Protein AF-A0AAW6YDL5-F1 (afdb_monomer_lite)

InterPro domains:
  IPR023753 FAD/NAD(P)-binding domain [PF07992] (1-99)
  IPR036188 FAD/NAD(P)-binding domain superfamily [G3DSA:3.50.50.60] (1-100)
  IPR036188 FAD/NAD(P)-binding domain superfamily [SSF51905] (1-99)
  IPR050260 FAD-dependent oxidoreductase [PTHR43429] (1-99)

Structure (mmCIF, N/CA/C/O backbone):
data_AF-A0AAW6YDL5-F1
#
_entry.id   AF-A0AAW6YDL5-F1
#
loop_
_atom_site.group_PDB
_atom_site.id
_atom_site.type_symbol
_atom_site.label_atom_id
_atom_site.label_alt_id
_atom_site.label_comp_id
_atom_site.label_asym_id
_atom_site.label_entity_id
_atom_site.label_seq_id
_atom_site.pdbx_PDB_ins_code
_atom_site.Cartn_x
_atom_site.Cartn_y
_atom_site.Cartn_z
_atom_site.occupancy
_atom_site.B_iso_or_equiv
_atom_site.auth_seq_id
_atom_site.auth_comp_id
_atom_site.auth_asym_id
_atom_site.auth_atom_id
_atom_site.pdbx_PDB_model_num
ATOM 1 N N . SER A 1 1 ? -6.612 2.972 -20.095 1.00 92.25 1 SER A N 1
ATOM 2 C CA . SER A 1 1 ? -6.101 1.664 -19.620 1.00 92.25 1 SER A CA 1
ATOM 3 C C . SER A 1 1 ? -7.003 1.134 -18.511 1.00 92.25 1 SER A C 1
ATOM 5 O O . SER A 1 1 ? -7.881 1.870 -18.089 1.00 92.25 1 SER A O 1
ATOM 7 N N . ALA A 1 2 ? -6.812 -0.098 -18.044 1.00 92.19 2 ALA A N 1
ATOM 8 C CA . ALA A 1 2 ? -7.511 -0.687 -16.896 1.00 92.19 2 ALA A CA 1
ATOM 9 C C . ALA A 1 2 ? -6.473 -1.221 -15.887 1.00 92.19 2 ALA A C 1
ATOM 11 O O . ALA A 1 2 ? -5.318 -1.392 -16.291 1.00 92.19 2 ALA A O 1
ATOM 12 N N . PRO A 1 3 ? -6.831 -1.429 -14.608 1.00 94.12 3 PRO A N 1
ATOM 13 C CA . PRO A 1 3 ? -5.972 -2.129 -13.657 1.00 94.12 3 PRO A CA 1
ATOM 14 C C . PRO A 1 3 ? -5.652 -3.543 -14.146 1.00 94.12 3 PRO A C 1
ATOM 16 O O . PRO A 1 3 ? -6.461 -4.168 -14.837 1.00 94.12 3 PRO A O 1
ATOM 19 N N . ILE A 1 4 ? -4.474 -4.046 -13.789 1.00 94.19 4 ILE A N 1
ATOM 20 C CA . ILE A 1 4 ? -4.129 -5.447 -14.025 1.00 94.19 4 ILE A CA 1
ATOM 21 C C . ILE A 1 4 ? -4.830 -6.266 -12.941 1.00 94.19 4 ILE A C 1
ATOM 23 O O . ILE A 1 4 ? -4.589 -6.054 -11.758 1.00 94.19 4 ILE A O 1
ATOM 27 N N . ALA A 1 5 ? -5.698 -7.186 -13.354 1.00 92.81 5 ALA A N 1
ATOM 28 C CA . ALA A 1 5 ? -6.362 -8.142 -12.476 1.00 92.81 5 ALA A CA 1
ATOM 29 C C . ALA A 1 5 ? -5.778 -9.535 -12.759 1.00 92.81 5 ALA A C 1
ATOM 31 O O . ALA A 1 5 ? -6.134 -10.139 -13.779 1.00 92.81 5 ALA A O 1
ATOM 32 N N . PRO A 1 6 ? -4.840 -10.038 -11.937 1.00 91.25 6 PRO A N 1
ATOM 33 C CA . PRO A 1 6 ? -4.223 -11.324 -12.206 1.00 91.25 6 PRO A CA 1
ATOM 34 C C . PRO A 1 6 ? -5.251 -12.455 -12.053 1.00 91.25 6 PRO A C 1
ATOM 36 O O . PRO A 1 6 ? -6.177 -12.392 -11.242 1.00 91.25 6 PRO A O 1
ATOM 39 N N . ASN A 1 7 ? -5.112 -13.503 -12.863 1.00 94.38 7 ASN A N 1
ATOM 40 C CA . ASN A 1 7 ? -6.042 -14.628 -12.847 1.00 94.38 7 ASN A CA 1
ATOM 41 C C . ASN A 1 7 ? -5.576 -15.695 -11.845 1.00 94.38 7 ASN A C 1
ATOM 43 O O . ASN A 1 7 ? -4.902 -16.649 -12.232 1.00 94.38 7 ASN A O 1
ATOM 47 N N . LEU A 1 8 ? -5.918 -15.514 -10.566 1.00 93.75 8 LEU A N 1
ATOM 48 C CA . LEU A 1 8 ? -5.559 -16.423 -9.471 1.00 93.75 8 LEU A CA 1
ATOM 49 C C . LEU A 1 8 ? -6.787 -16.903 -8.670 1.00 93.75 8 LEU A C 1
ATOM 51 O O . LEU A 1 8 ? -7.840 -16.256 -8.706 1.00 93.75 8 LEU A O 1
ATOM 55 N N . PRO A 1 9 ? -6.681 -18.029 -7.935 1.00 96.81 9 PRO A N 1
ATOM 56 C CA . PRO A 1 9 ? -7.719 -18.453 -6.999 1.00 96.81 9 PRO A CA 1
ATOM 57 C C . PRO A 1 9 ? -8.050 -17.347 -5.990 1.00 96.81 9 PRO A C 1
ATOM 59 O O . PRO A 1 9 ? -7.151 -16.737 -5.424 1.00 96.81 9 PRO A O 1
ATOM 62 N N . GLY A 1 10 ? -9.340 -17.094 -5.760 1.00 94.25 10 GLY A N 1
ATOM 63 C CA . GLY A 1 10 ? -9.794 -16.066 -4.817 1.00 94.25 10 GLY A CA 1
ATOM 64 C C . GLY A 1 10 ? -9.874 -14.641 -5.378 1.00 94.25 10 GLY A C 1
ATOM 65 O O . GLY A 1 10 ? -10.271 -13.747 -4.645 1.00 94.25 10 GLY A O 1
ATOM 66 N N . LYS A 1 11 ? -9.588 -14.416 -6.671 1.00 93.38 11 LYS A N 1
ATOM 67 C CA . LYS A 1 11 ? -9.661 -13.082 -7.309 1.00 93.38 11 LYS A CA 1
ATOM 68 C C . LYS A 1 11 ? -11.038 -12.395 -7.253 1.00 93.38 11 LYS A C 1
ATOM 70 O O . LYS A 1 11 ? -11.120 -11.200 -7.506 1.00 93.38 11 LYS A O 1
ATOM 75 N N . ASP A 1 12 ? -12.096 -13.160 -6.983 1.00 93.19 12 ASP A N 1
ATOM 76 C CA . ASP A 1 12 ? -13.486 -12.693 -6.922 1.00 93.19 12 ASP A CA 1
ATOM 77 C C . ASP A 1 12 ? -14.038 -12.696 -5.479 1.00 93.19 12 ASP A C 1
ATOM 79 O O . ASP A 1 12 ? -15.251 -12.650 -5.289 1.00 93.19 12 ASP A O 1
ATOM 83 N N . LEU A 1 13 ? -13.173 -12.825 -4.462 1.00 95.31 13 LEU A N 1
ATOM 84 C CA . LEU A 1 13 ? -13.584 -12.714 -3.060 1.00 95.31 13 LEU A CA 1
ATOM 85 C C . LEU A 1 13 ? -14.034 -11.285 -2.731 1.00 95.31 13 LEU A C 1
ATOM 87 O O . LEU A 1 13 ? -13.497 -10.307 -3.257 1.00 95.31 13 LEU A O 1
ATOM 91 N N . ASP A 1 14 ? -14.985 -11.181 -1.804 1.00 92.75 14 ASP A N 1
ATOM 92 C CA . ASP A 1 14 ? -15.397 -9.897 -1.244 1.00 92.75 14 ASP A CA 1
ATOM 93 C C . ASP A 1 14 ? -14.214 -9.200 -0.546 1.00 92.75 14 ASP A C 1
ATOM 95 O O . ASP A 1 14 ? -13.342 -9.849 0.036 1.00 92.75 14 ASP A O 1
ATOM 99 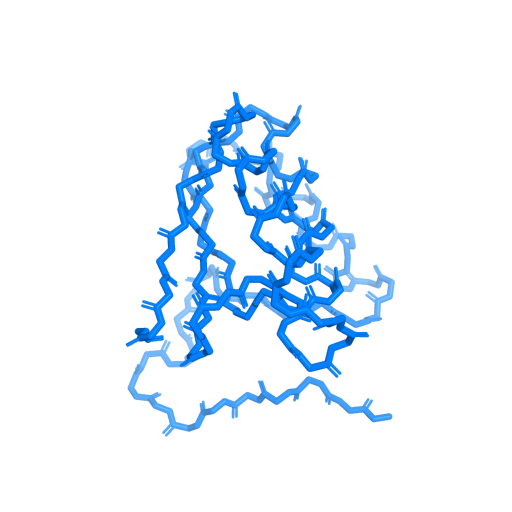N N . GLY A 1 15 ? -14.191 -7.866 -0.599 1.00 92.75 15 GLY A N 1
ATOM 100 C CA . GLY A 1 15 ? -13.117 -7.043 -0.027 1.00 92.75 15 GLY A CA 1
ATOM 101 C C . GLY A 1 15 ? -11.922 -6.810 -0.959 1.00 92.75 15 GLY A C 1
ATOM 102 O O . GLY A 1 15 ? -10.973 -6.131 -0.571 1.00 92.75 15 GLY A O 1
ATOM 103 N N . ILE A 1 16 ? -11.958 -7.326 -2.194 1.00 95.56 16 ILE A N 1
ATOM 104 C CA . ILE A 1 16 ? -10.987 -6.978 -3.239 1.00 95.56 16 ILE A CA 1
ATOM 105 C C . ILE A 1 16 ? -11.492 -5.759 -4.010 1.00 95.56 16 ILE A C 1
ATOM 107 O O . ILE A 1 16 ? -12.573 -5.774 -4.600 1.00 95.56 16 ILE A O 1
ATOM 111 N N . HIS A 1 17 ? -10.675 -4.707 -4.049 1.00 96.00 17 HIS A N 1
ATOM 112 C CA . HIS A 1 17 ? -10.996 -3.463 -4.737 1.00 96.00 17 HIS A CA 1
ATOM 113 C C . HIS A 1 17 ? -9.896 -3.084 -5.724 1.00 96.00 17 HIS A C 1
ATOM 115 O O . HIS A 1 17 ? -8.706 -3.226 -5.449 1.00 96.00 17 HIS A O 1
ATOM 121 N N . PHE A 1 18 ? -10.307 -2.541 -6.865 1.00 95.69 18 PHE A N 1
ATOM 122 C CA . PHE A 1 18 ? -9.418 -1.872 -7.807 1.00 95.69 18 PHE A CA 1
ATOM 123 C C . PHE A 1 18 ? -9.620 -0.366 -7.703 1.00 95.69 18 PHE A C 1
ATOM 125 O O . PHE A 1 18 ? -10.710 0.079 -7.359 1.00 95.69 18 PHE A O 1
ATOM 132 N N . LEU A 1 19 ? -8.582 0.416 -8.002 1.00 95.50 19 LEU A N 1
ATOM 133 C CA . LEU A 1 19 ? -8.627 1.868 -7.858 1.00 95.50 19 LEU A CA 1
ATOM 134 C C . LEU A 1 19 ? -8.032 2.560 -9.086 1.00 95.50 19 LEU A C 1
ATOM 136 O O . LEU A 1 19 ? -6.817 2.654 -9.259 1.00 95.50 19 LEU A O 1
ATOM 140 N N . LYS A 1 20 ? -8.910 3.037 -9.967 1.00 95.44 20 LYS A N 1
ATOM 141 C CA . LYS A 1 20 ? -8.554 3.824 -11.149 1.00 95.44 20 LYS A CA 1
ATOM 142 C C . LYS A 1 20 ? -9.537 4.957 -11.404 1.00 95.44 20 LYS A C 1
ATOM 144 O O . LYS A 1 20 ? -9.133 6.071 -11.734 1.00 95.44 20 LYS A O 1
ATOM 149 N N . LEU A 1 21 ? -10.823 4.643 -11.355 1.00 96.69 21 LEU A N 1
ATOM 150 C CA . LEU A 1 21 ? -11.905 5.580 -11.592 1.00 96.69 21 LEU A CA 1
ATOM 151 C C . LEU A 1 21 ? -12.288 6.282 -10.294 1.00 96.69 21 LEU A C 1
ATOM 153 O O . LEU A 1 21 ? -12.103 5.765 -9.195 1.00 96.69 21 LEU A O 1
ATOM 157 N N . PHE A 1 22 ? -12.891 7.458 -10.428 1.00 95.88 22 PHE A N 1
ATOM 158 C CA . PHE A 1 22 ? -13.366 8.219 -9.277 1.00 95.88 22 PHE A CA 1
ATOM 159 C C . PHE A 1 22 ? -14.364 7.416 -8.427 1.00 95.88 22 PHE A C 1
ATOM 161 O O . PHE A 1 22 ? -14.263 7.401 -7.206 1.00 95.88 22 PHE A O 1
ATOM 168 N N . GLN A 1 23 ? -15.286 6.699 -9.073 1.00 96.81 23 GLN A N 1
ATOM 169 C CA . GLN A 1 23 ? -16.308 5.891 -8.405 1.00 96.81 23 GLN A CA 1
ATOM 170 C C . GLN A 1 23 ? -15.695 4.728 -7.616 1.00 96.81 23 GLN A C 1
ATOM 172 O O . GLN A 1 23 ? -16.163 4.406 -6.528 1.00 96.81 23 GLN A O 1
ATOM 177 N N . GLU A 1 24 ? -14.627 4.129 -8.141 1.00 96.12 24 GLU A N 1
ATOM 178 C CA . GLU A 1 24 ? -13.861 3.095 -7.443 1.00 96.12 24 GLU A CA 1
ATOM 179 C C . GLU A 1 24 ? -13.165 3.679 -6.206 1.00 96.12 24 GLU A C 1
ATOM 181 O O . GLU A 1 24 ? -13.225 3.092 -5.129 1.00 96.12 24 GLU A O 1
ATOM 186 N N . GLY A 1 25 ? -12.594 4.884 -6.326 1.00 96.38 25 GLY A N 1
ATOM 187 C CA . GLY A 1 25 ? -12.042 5.621 -5.188 1.00 96.38 25 GLY A CA 1
ATOM 188 C C . GLY A 1 25 ? -13.078 5.915 -4.101 1.00 96.38 25 GLY A C 1
ATOM 189 O O . GLY A 1 25 ? -12.790 5.739 -2.921 1.00 96.38 25 GLY A O 1
ATOM 190 N N . GLN A 1 26 ? -14.302 6.297 -4.482 1.00 97.25 26 GLN A N 1
ATOM 191 C CA . GLN A 1 26 ? -15.398 6.486 -3.524 1.00 97.25 26 GLN A CA 1
ATOM 192 C C . GLN A 1 26 ? -15.785 5.180 -2.823 1.00 97.25 26 GLN A C 1
ATOM 194 O O . GLN A 1 26 ? -16.044 5.192 -1.623 1.00 97.25 26 GLN A O 1
ATOM 199 N N . ALA A 1 27 ? -15.818 4.062 -3.553 1.00 95.81 27 ALA A N 1
ATOM 200 C CA . ALA A 1 27 ? -16.120 2.758 -2.971 1.00 95.81 27 ALA A CA 1
ATOM 201 C C . ALA A 1 27 ? -15.046 2.328 -1.958 1.00 95.81 27 ALA A C 1
ATOM 203 O O . ALA A 1 27 ? -15.386 1.885 -0.865 1.00 95.81 27 ALA A O 1
ATOM 204 N N . VAL A 1 28 ? -13.762 2.521 -2.280 1.00 96.38 28 VAL A N 1
ATOM 205 C CA . VAL A 1 28 ? -12.654 2.235 -1.354 1.00 96.38 28 VAL A CA 1
ATOM 206 C C . VAL A 1 28 ? -12.705 3.138 -0.122 1.00 96.38 28 VAL A C 1
ATOM 208 O O . VAL A 1 28 ? -12.547 2.651 0.992 1.00 96.38 28 VAL A O 1
ATOM 211 N N . ASP A 1 29 ? -12.970 4.436 -0.281 1.00 95.94 29 ASP A N 1
ATOM 212 C CA . ASP A 1 29 ? -13.095 5.359 0.856 1.00 95.94 29 ASP A CA 1
ATOM 213 C C . ASP A 1 29 ? -14.240 4.962 1.805 1.00 95.94 29 ASP A C 1
ATOM 215 O O . ASP A 1 29 ? -14.082 4.978 3.030 1.00 95.94 29 ASP A O 1
ATOM 219 N N . GLN A 1 30 ? -15.370 4.527 1.242 1.00 96.06 30 GLN A N 1
ATOM 220 C CA . GLN A 1 30 ? -16.482 3.977 2.015 1.00 96.06 30 GLN A CA 1
ATOM 221 C C . GLN A 1 30 ? -16.091 2.684 2.732 1.00 96.06 30 GLN A C 1
ATOM 223 O O . GLN A 1 30 ? -16.416 2.541 3.907 1.00 96.06 30 GLN A O 1
ATOM 228 N N . GLU A 1 31 ? -15.382 1.769 2.065 1.00 95.81 31 GLU A N 1
ATOM 229 C CA . GLU A 1 31 ? -14.921 0.513 2.667 1.00 95.81 31 GLU A CA 1
ATOM 230 C C . GLU A 1 31 ? -13.998 0.769 3.860 1.00 95.81 31 GLU A C 1
ATOM 232 O O . GLU A 1 31 ? -14.223 0.248 4.950 1.00 95.81 31 GLU A O 1
ATOM 237 N N . LEU A 1 32 ? -13.014 1.656 3.691 1.00 96.00 32 LEU A N 1
ATOM 238 C CA . LEU A 1 32 ? -12.094 2.055 4.755 1.00 96.00 32 LEU A CA 1
ATOM 239 C C . LEU A 1 32 ? -12.814 2.715 5.939 1.00 96.00 32 LEU A C 1
ATOM 241 O O . LEU A 1 32 ? -12.292 2.713 7.052 1.00 96.00 32 LEU A O 1
ATOM 245 N N . SER A 1 33 ? -14.003 3.273 5.728 1.00 95.75 33 SER A N 1
ATOM 246 C CA . SER A 1 33 ? -14.794 3.912 6.782 1.00 95.75 33 SER A CA 1
ATOM 247 C C . SER A 1 33 ? -15.694 2.936 7.548 1.00 95.75 33 SER A C 1
ATOM 249 O O . SER A 1 33 ? -16.305 3.341 8.536 1.00 95.75 33 SER A O 1
ATOM 251 N N . LYS A 1 34 ? -15.806 1.672 7.118 1.00 95.06 34 LYS A N 1
ATOM 252 C CA . LYS A 1 34 ? -16.628 0.672 7.808 1.00 95.06 34 LYS A CA 1
ATOM 253 C C . LYS A 1 34 ? -15.973 0.201 9.104 1.00 95.06 34 LYS A C 1
ATOM 255 O O . LYS A 1 34 ? -14.757 -0.001 9.178 1.00 95.06 34 LYS A O 1
ATOM 260 N N . ASP A 1 35 ? -16.819 -0.054 10.097 1.00 92.81 35 ASP A N 1
ATOM 261 C CA . ASP A 1 35 ? -16.428 -0.749 11.320 1.00 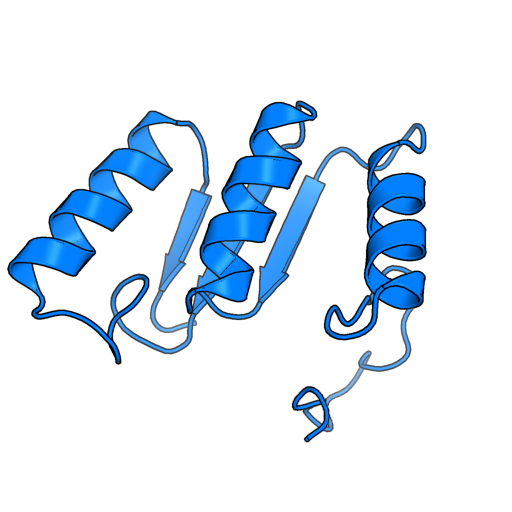92.81 35 ASP A CA 1
ATOM 262 C C . ASP A 1 35 ? -16.010 -2.193 10.994 1.00 92.81 35 ASP A C 1
ATOM 264 O O . ASP A 1 35 ? -16.660 -2.875 10.199 1.00 92.81 35 ASP A O 1
ATOM 268 N N . GLY A 1 36 ? -14.921 -2.662 11.606 1.00 92.88 36 GLY A N 1
ATOM 269 C CA . GLY A 1 36 ? -14.380 -4.013 11.405 1.00 92.88 36 GLY A CA 1
ATOM 270 C C . GLY A 1 36 ? -13.397 -4.160 10.237 1.00 92.88 36 GLY A C 1
ATOM 271 O O . GLY A 1 36 ? -12.796 -5.222 10.086 1.00 92.88 36 GLY A O 1
ATOM 272 N N . VAL A 1 37 ? -13.180 -3.112 9.434 1.00 96.12 37 VAL A N 1
ATOM 273 C CA . VAL A 1 37 ? -12.050 -3.056 8.494 1.00 96.12 37 VAL A CA 1
ATOM 274 C C . VAL A 1 37 ? -10.853 -2.475 9.236 1.00 96.12 37 VAL A C 1
ATOM 276 O O . VAL A 1 37 ? -10.646 -1.266 9.218 1.00 96.12 37 VAL A O 1
ATOM 279 N N . ASP A 1 38 ? -10.088 -3.313 9.930 1.00 96.88 38 ASP A N 1
ATOM 280 C CA . ASP A 1 38 ? -8.950 -2.862 10.750 1.00 96.88 38 ASP A CA 1
ATOM 281 C C . ASP A 1 38 ? -7.604 -2.975 10.022 1.00 96.88 38 ASP A C 1
ATOM 283 O O . ASP A 1 38 ? -6.693 -2.179 10.263 1.00 96.88 38 ASP A O 1
ATOM 287 N N . THR A 1 39 ? -7.496 -3.932 9.097 1.00 98.31 39 THR A N 1
ATOM 288 C CA . THR A 1 39 ? -6.279 -4.221 8.331 1.00 98.31 39 THR A CA 1
ATOM 289 C C . THR A 1 39 ? -6.548 -4.107 6.837 1.00 98.31 39 THR A C 1
ATOM 291 O O . THR A 1 39 ? -7.545 -4.624 6.338 1.00 98.31 39 THR A O 1
ATOM 294 N N . VAL A 1 40 ? -5.642 -3.443 6.122 1.00 98.50 40 VAL A N 1
ATOM 295 C CA . VAL A 1 40 ? -5.717 -3.200 4.680 1.00 98.50 40 VAL A CA 1
ATOM 296 C C . VAL A 1 40 ? -4.435 -3.703 4.035 1.00 98.50 40 VAL A C 1
ATOM 298 O O . VAL A 1 40 ? -3.347 -3.233 4.364 1.00 98.50 40 VAL A O 1
ATOM 301 N N . ALA A 1 41 ? -4.571 -4.638 3.098 1.00 98.38 41 ALA A N 1
ATOM 302 C CA . ALA A 1 41 ? -3.478 -5.048 2.229 1.00 98.38 41 ALA A CA 1
ATOM 303 C C . ALA A 1 41 ? -3.527 -4.241 0.926 1.00 98.38 41 ALA A C 1
ATOM 305 O O . ALA A 1 41 ? -4.566 -4.176 0.267 1.00 98.38 41 ALA A O 1
ATOM 306 N N . VAL A 1 42 ? -2.404 -3.637 0.553 1.00 98.38 42 VAL A N 1
ATOM 307 C CA . VAL A 1 42 ? -2.221 -2.925 -0.712 1.00 98.38 42 VAL A CA 1
ATOM 308 C C . VAL A 1 42 ? -1.267 -3.737 -1.578 1.00 98.38 42 VAL A C 1
ATOM 310 O O . VAL A 1 42 ? -0.151 -4.029 -1.160 1.00 98.38 42 VAL A O 1
ATOM 313 N N . ILE A 1 43 ? -1.717 -4.117 -2.776 1.00 97.69 43 ILE A N 1
ATOM 314 C CA . ILE A 1 43 ? -0.959 -4.974 -3.695 1.00 97.69 43 ILE A CA 1
ATOM 315 C C . ILE A 1 43 ? -0.350 -4.120 -4.811 1.00 97.69 43 ILE A C 1
ATOM 317 O O . ILE A 1 43 ? -1.069 -3.564 -5.644 1.00 97.69 43 ILE A O 1
ATOM 321 N N . GLY A 1 44 ? 0.979 -4.045 -4.818 1.00 97.62 44 GLY A N 1
ATOM 322 C CA . GLY A 1 44 ? 1.798 -3.164 -5.644 1.00 97.62 44 GLY A CA 1
ATOM 323 C C . GLY A 1 44 ? 2.162 -1.875 -4.902 1.00 97.62 44 GLY A C 1
ATOM 324 O O . GLY A 1 44 ? 1.284 -1.127 -4.489 1.00 97.62 44 GLY A O 1
ATOM 325 N N . ALA A 1 45 ? 3.453 -1.570 -4.813 1.00 97.88 45 ALA A N 1
ATOM 326 C CA . ALA A 1 45 ? 4.075 -0.389 -4.215 1.00 97.88 45 ALA A CA 1
ATOM 327 C C . ALA 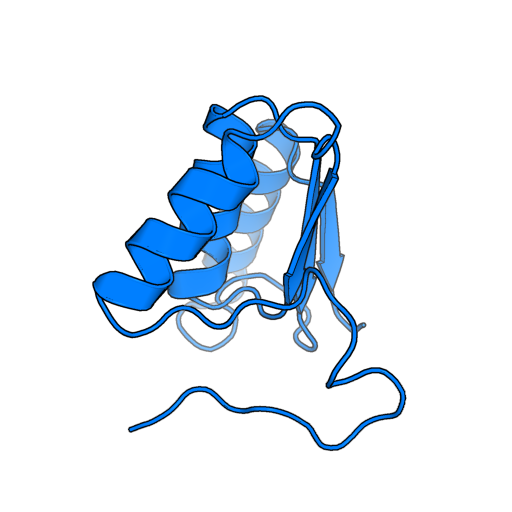A 1 45 ? 4.617 0.596 -5.269 1.00 97.88 45 ALA A C 1
ATOM 329 O O . ALA A 1 45 ? 5.603 1.303 -5.049 1.00 97.88 45 ALA A O 1
ATOM 330 N N . GLY A 1 46 ? 3.943 0.696 -6.418 1.00 97.31 46 GLY A N 1
ATOM 331 C CA . GLY A 1 46 ? 4.080 1.840 -7.325 1.00 97.31 46 GLY A CA 1
ATOM 332 C C . GLY A 1 46 ? 3.413 3.107 -6.767 1.00 97.31 46 GLY A C 1
ATOM 333 O O . GLY A 1 46 ? 2.915 3.106 -5.644 1.00 97.31 46 GLY A O 1
ATOM 334 N N . TYR A 1 47 ? 3.339 4.184 -7.564 1.00 97.00 47 TYR A N 1
ATOM 335 C CA . TYR A 1 47 ? 2.778 5.473 -7.112 1.00 97.00 47 TYR A CA 1
ATOM 336 C C . TYR A 1 47 ? 1.415 5.344 -6.418 1.00 97.00 47 TYR A C 1
ATOM 338 O O . TYR A 1 47 ? 1.260 5.774 -5.280 1.00 97.00 47 TYR A O 1
ATOM 346 N N . ILE A 1 48 ? 0.454 4.691 -7.080 1.00 96.88 48 ILE A N 1
ATOM 347 C CA . ILE A 1 48 ? -0.912 4.541 -6.555 1.00 96.88 48 ILE A CA 1
ATOM 348 C C . ILE A 1 48 ? -0.903 3.743 -5.247 1.00 96.88 48 ILE A C 1
ATOM 350 O O . ILE A 1 48 ? -1.584 4.107 -4.296 1.00 96.88 48 ILE A O 1
ATOM 354 N N . GLY A 1 49 ? -0.130 2.659 -5.187 1.00 98.00 49 GLY A N 1
ATOM 355 C CA . GLY A 1 49 ? -0.071 1.804 -4.007 1.00 98.00 49 GLY A CA 1
ATOM 356 C C . GLY A 1 49 ? 0.495 2.517 -2.788 1.00 98.00 49 GLY A C 1
ATOM 357 O O . GLY A 1 49 ? -0.099 2.466 -1.716 1.00 98.00 49 GLY A O 1
ATOM 358 N N . VAL A 1 50 ? 1.595 3.251 -2.967 1.00 98.25 50 VAL A N 1
ATOM 359 C CA . VAL A 1 50 ? 2.209 4.044 -1.894 1.00 98.25 50 VAL A CA 1
ATOM 360 C C . VAL A 1 50 ? 1.254 5.129 -1.388 1.00 98.25 50 VAL A C 1
ATOM 362 O O . VAL A 1 50 ? 1.076 5.271 -0.179 1.00 98.25 50 VAL A O 1
ATOM 365 N N . GLU A 1 51 ? 0.584 5.853 -2.288 1.00 97.94 51 GLU A N 1
ATOM 366 C CA . GLU A 1 51 ? -0.406 6.873 -1.913 1.00 97.94 51 GLU A CA 1
ATOM 367 C C . GLU A 1 51 ? -1.591 6.272 -1.141 1.00 97.94 51 GLU A C 1
ATOM 369 O O . GLU A 1 51 ? -2.028 6.832 -0.134 1.00 97.94 51 GLU A O 1
ATOM 374 N N . ILE A 1 52 ? -2.105 5.114 -1.567 1.00 98.12 52 ILE A N 1
ATOM 375 C CA . ILE A 1 52 ? -3.217 4.439 -0.886 1.00 98.12 52 ILE A CA 1
ATOM 376 C C . ILE A 1 52 ? -2.788 3.844 0.455 1.00 98.12 52 ILE A C 1
ATOM 378 O O . ILE A 1 52 ? -3.559 3.915 1.413 1.00 98.12 52 ILE A O 1
ATOM 382 N N . ALA A 1 53 ? -1.569 3.314 0.558 1.00 98.56 53 ALA A N 1
ATOM 383 C CA . ALA A 1 53 ? -1.019 2.825 1.816 1.00 98.56 53 ALA A CA 1
ATOM 384 C C . ALA A 1 53 ? -0.930 3.951 2.859 1.00 98.56 53 ALA A C 1
ATOM 386 O O . ALA A 1 53 ? -1.417 3.794 3.981 1.00 98.56 53 ALA A O 1
ATOM 387 N N . GLU A 1 54 ? -0.404 5.119 2.477 1.00 98.19 54 GLU A N 1
ATOM 388 C CA . GLU A 1 54 ? -0.364 6.306 3.342 1.00 98.19 54 GLU A CA 1
ATOM 389 C C . GLU A 1 54 ? -1.776 6.773 3.726 1.00 98.19 54 GLU A C 1
ATOM 391 O O . GLU A 1 54 ? -2.076 6.981 4.909 1.00 98.19 54 GLU A O 1
ATOM 396 N N . ALA A 1 55 ? -2.684 6.843 2.750 1.00 97.44 55 ALA A N 1
ATOM 397 C CA . ALA A 1 55 ? -4.048 7.302 2.966 1.00 97.44 55 ALA A CA 1
ATOM 398 C C . ALA A 1 55 ? -4.854 6.363 3.883 1.00 97.44 55 ALA A C 1
ATOM 400 O O . ALA A 1 55 ? -5.653 6.834 4.703 1.00 97.44 55 ALA A O 1
ATOM 401 N N . ALA A 1 56 ? -4.664 5.046 3.764 1.00 98.25 56 ALA A N 1
ATOM 402 C CA . ALA A 1 56 ? -5.270 4.050 4.643 1.00 98.25 56 ALA A CA 1
ATOM 403 C C . ALA A 1 56 ? -4.669 4.126 6.052 1.00 98.25 56 ALA A C 1
ATOM 405 O O . ALA A 1 56 ? -5.408 4.130 7.041 1.00 98.25 56 ALA A O 1
ATOM 406 N N . ARG A 1 57 ? -3.345 4.295 6.161 1.00 98.38 57 ARG A N 1
ATOM 407 C CA . ARG A 1 57 ? -2.662 4.443 7.450 1.00 98.38 57 ARG A CA 1
ATOM 408 C C . ARG A 1 57 ? -3.159 5.668 8.214 1.00 98.38 57 ARG A C 1
ATOM 410 O O . ARG A 1 57 ? -3.456 5.578 9.404 1.00 98.38 57 ARG A O 1
ATOM 417 N N . ARG A 1 58 ? -3.362 6.795 7.526 1.00 97.06 58 ARG A N 1
ATOM 418 C CA . ARG A 1 58 ? -3.936 8.026 8.104 1.00 97.06 58 ARG A CA 1
ATOM 419 C C . ARG A 1 58 ? -5.384 7.902 8.557 1.00 97.06 58 ARG A C 1
ATOM 421 O O . ARG A 1 58 ? -5.818 8.687 9.396 1.00 97.06 58 ARG A O 1
ATOM 428 N N . ARG A 1 59 ? -6.118 6.915 8.046 1.00 96.38 59 ARG A N 1
ATOM 429 C CA . ARG A 1 59 ? -7.453 6.534 8.535 1.00 96.38 59 ARG A CA 1
ATOM 430 C C . ARG A 1 59 ? -7.389 5.563 9.723 1.00 96.38 59 ARG A C 1
ATOM 432 O O . ARG A 1 59 ? -8.413 5.016 10.117 1.00 96.38 59 ARG A O 1
ATOM 439 N N . GLY A 1 60 ? -6.204 5.352 10.300 1.00 97.06 60 GLY A N 1
ATOM 440 C CA . GLY A 1 60 ? -5.996 4.526 11.488 1.00 97.06 60 GLY A CA 1
ATOM 441 C C . GLY A 1 60 ? -5.938 3.027 11.209 1.00 97.06 60 GLY A C 1
ATOM 442 O O . GLY A 1 60 ? -6.025 2.245 12.150 1.00 97.06 60 GLY A O 1
ATOM 443 N N . LYS A 1 61 ? -5.802 2.615 9.943 1.00 98.44 61 LYS A N 1
ATOM 444 C CA . LYS A 1 61 ? -5.734 1.197 9.576 1.00 98.44 61 LYS A CA 1
ATOM 445 C C . LYS A 1 61 ? -4.334 0.630 9.806 1.00 98.44 61 LYS A C 1
ATOM 447 O O . LYS A 1 61 ? -3.334 1.354 9.730 1.00 98.44 61 LYS A O 1
ATOM 452 N N . ASN A 1 62 ? -4.266 -0.672 10.062 1.00 98.62 62 ASN A N 1
ATOM 453 C CA . ASN A 1 62 ? -3.035 -1.444 9.929 1.00 98.62 62 ASN A CA 1
ATOM 454 C C . ASN A 1 62 ? -2.820 -1.701 8.439 1.00 98.62 62 ASN A C 1
ATOM 456 O O . ASN A 1 62 ? -3.719 -2.214 7.775 1.00 98.62 62 ASN A O 1
ATOM 460 N N . VAL A 1 63 ? -1.674 -1.302 7.897 1.00 98.81 63 VAL A N 1
ATOM 461 C CA . VAL A 1 63 ? -1.434 -1.359 6.452 1.00 98.81 63 VAL A CA 1
ATOM 462 C C . VAL A 1 63 ? -0.287 -2.305 6.163 1.00 98.81 63 VAL A C 1
ATOM 464 O O . VAL A 1 63 ? 0.803 -2.119 6.698 1.00 98.81 63 VAL A O 1
ATOM 467 N N . LEU A 1 64 ? -0.560 -3.271 5.290 1.00 98.81 64 LEU A N 1
ATOM 468 C CA . LEU A 1 64 ? 0.416 -4.183 4.708 1.00 98.81 64 LEU A CA 1
ATOM 469 C C . LEU A 1 64 ? 0.606 -3.782 3.240 1.00 98.81 64 LEU A C 1
ATOM 471 O O . LEU A 1 64 ? -0.361 -3.795 2.475 1.00 98.81 64 LEU A O 1
ATOM 475 N N . LEU A 1 65 ? 1.812 -3.391 2.842 1.00 98.75 65 LEU A N 1
ATOM 476 C CA . LEU A 1 65 ? 2.133 -2.980 1.476 1.00 98.75 65 LEU A CA 1
ATOM 477 C C . LEU A 1 65 ? 3.017 -4.033 0.808 1.00 98.75 65 LEU A C 1
ATOM 479 O O . LEU A 1 65 ? 4.142 -4.246 1.248 1.00 98.75 65 LEU A O 1
ATOM 483 N N . PHE A 1 66 ? 2.513 -4.644 -0.262 1.00 98.50 66 PHE A N 1
ATOM 484 C CA . PHE A 1 66 ? 3.191 -5.704 -1.004 1.00 98.50 66 PHE A CA 1
ATOM 485 C C . PHE A 1 66 ? 3.733 -5.197 -2.341 1.00 98.50 66 PHE A C 1
ATOM 487 O O . PHE A 1 66 ? 3.053 -4.432 -3.027 1.00 98.50 66 PHE A O 1
ATOM 494 N N . ASP A 1 67 ? 4.908 -5.664 -2.754 1.00 97.88 67 ASP A N 1
ATOM 495 C CA . ASP A 1 67 ? 5.400 -5.531 -4.128 1.00 97.88 67 ASP A CA 1
ATOM 496 C C . ASP A 1 67 ? 6.292 -6.721 -4.506 1.00 97.88 67 ASP A C 1
ATOM 498 O O . ASP A 1 67 ? 7.010 -7.266 -3.668 1.00 97.88 67 ASP A O 1
ATOM 502 N N . ALA A 1 68 ? 6.274 -7.081 -5.789 1.00 96.44 68 ALA A N 1
ATOM 503 C CA . ALA A 1 68 ? 7.147 -8.110 -6.340 1.00 96.44 68 ALA A CA 1
ATOM 504 C C . ALA A 1 68 ? 8.600 -7.618 -6.489 1.00 96.44 68 ALA A C 1
ATOM 506 O O . ALA A 1 68 ? 9.517 -8.430 -6.590 1.00 96.44 68 ALA A O 1
ATOM 507 N N . GLU A 1 69 ? 8.810 -6.301 -6.531 1.00 96.56 69 GLU A N 1
ATOM 508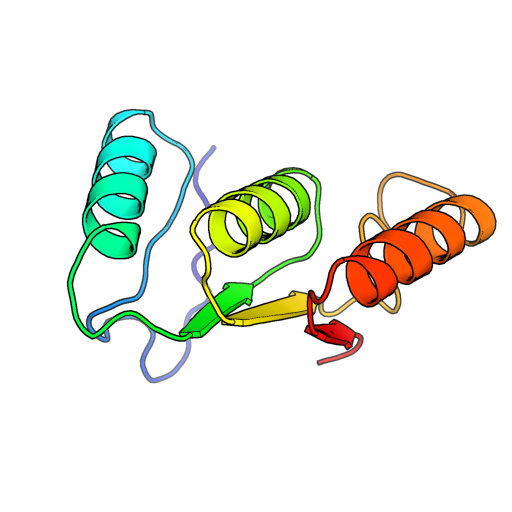 C CA . GLU A 1 69 ? 10.130 -5.670 -6.555 1.00 96.56 69 GLU A CA 1
ATOM 509 C C . GLU A 1 69 ? 10.741 -5.555 -5.150 1.00 96.56 69 GLU A C 1
ATOM 511 O O . GLU A 1 69 ? 10.042 -5.586 -4.142 1.00 96.56 69 GLU A O 1
ATOM 516 N N . ASP A 1 70 ? 12.059 -5.340 -5.083 1.00 95.12 70 ASP A N 1
ATOM 517 C CA . ASP A 1 70 ? 12.823 -5.286 -3.824 1.00 95.12 70 ASP A CA 1
ATOM 518 C C . ASP A 1 70 ? 12.562 -4.028 -2.966 1.00 95.12 70 ASP A C 1
ATOM 520 O O . ASP A 1 70 ? 13.009 -3.955 -1.818 1.00 95.12 70 ASP A O 1
ATOM 524 N N . THR A 1 71 ? 11.926 -2.992 -3.528 1.00 95.88 71 THR A N 1
ATOM 525 C CA . THR A 1 71 ? 11.659 -1.707 -2.853 1.00 95.88 71 THR A CA 1
ATOM 526 C C . THR A 1 71 ? 10.394 -1.046 -3.396 1.00 95.88 71 THR A C 1
ATOM 528 O O . THR A 1 71 ? 10.023 -1.266 -4.550 1.00 95.88 71 THR A O 1
ATOM 531 N N . CYS A 1 72 ? 9.773 -0.154 -2.616 1.00 97.69 72 CYS A N 1
ATOM 532 C CA . CYS A 1 72 ? 8.712 0.705 -3.144 1.00 97.69 72 CYS A CA 1
ATOM 533 C C . CYS A 1 72 ? 9.221 1.583 -4.296 1.00 97.69 72 CYS A C 1
ATOM 535 O O . CYS A 1 72 ? 10.379 1.985 -4.333 1.00 97.69 72 CYS A O 1
ATOM 537 N N . LEU A 1 73 ? 8.349 1.914 -5.244 1.00 98.00 73 LEU A N 1
ATOM 538 C CA . LEU A 1 73 ? 8.656 2.802 -6.367 1.00 98.00 73 LEU A CA 1
ATOM 539 C C . LEU A 1 73 ? 9.887 2.381 -7.207 1.00 98.00 73 LEU A C 1
ATOM 541 O O . LEU A 1 73 ? 10.457 3.221 -7.907 1.00 98.00 73 LEU A O 1
ATOM 545 N N . ALA A 1 74 ? 10.270 1.098 -7.189 1.00 96.25 74 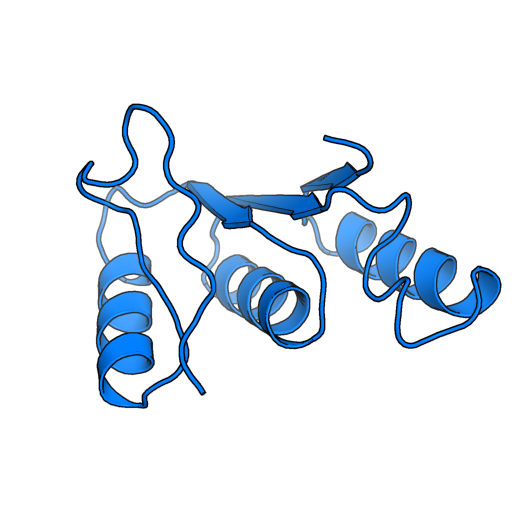ALA A N 1
ATOM 546 C CA . ALA A 1 74 ? 11.497 0.583 -7.811 1.00 96.25 74 ALA A CA 1
ATOM 547 C C . ALA A 1 74 ? 11.624 0.894 -9.313 1.00 96.25 74 ALA A C 1
ATOM 549 O O . ALA A 1 74 ? 12.720 1.082 -9.828 1.00 96.25 74 ALA A O 1
ATOM 550 N N . SER A 1 75 ? 10.500 0.985 -10.030 1.00 94.81 75 SER A N 1
ATOM 551 C CA . SER A 1 75 ? 10.480 1.317 -11.463 1.00 94.81 75 SER A CA 1
ATO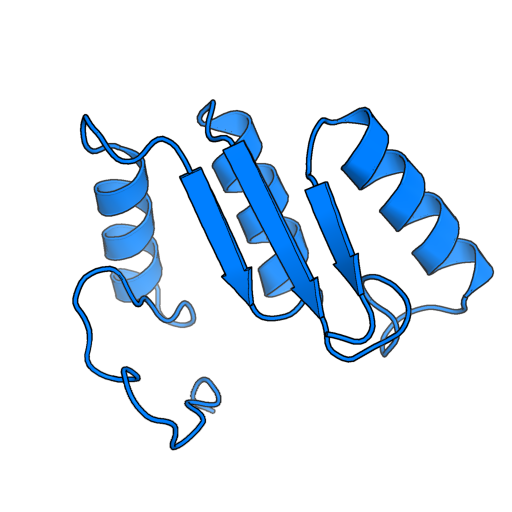M 552 C C . SER A 1 75 ? 10.589 2.819 -11.770 1.00 94.81 75 SER A C 1
ATOM 554 O O . SER A 1 75 ? 10.612 3.198 -12.941 1.00 94.81 75 SER A O 1
ATOM 556 N N . TYR A 1 76 ? 10.599 3.684 -10.751 1.00 96.00 76 TYR A N 1
ATOM 557 C CA . TYR A 1 76 ? 10.509 5.140 -10.917 1.00 96.00 76 TYR A CA 1
ATOM 558 C C . TYR A 1 76 ? 11.739 5.891 -10.410 1.00 96.00 76 TYR A C 1
ATOM 560 O O . TYR A 1 76 ? 12.032 6.973 -10.918 1.00 96.00 76 TYR A O 1
ATOM 568 N N . TYR A 1 77 ? 12.445 5.335 -9.425 1.00 96.94 77 TYR A N 1
ATOM 569 C CA . TYR A 1 77 ? 13.589 5.977 -8.789 1.00 96.94 77 TYR A CA 1
ATOM 570 C C . TYR A 1 77 ? 14.749 5.003 -8.608 1.00 96.94 77 TYR A C 1
ATOM 572 O O . TYR A 1 77 ? 14.549 3.794 -8.507 1.00 96.94 77 TYR A O 1
ATOM 580 N N . ASP A 1 78 ? 15.962 5.550 -8.520 1.00 97.44 78 ASP A N 1
ATOM 581 C CA . ASP A 1 78 ? 17.136 4.766 -8.152 1.00 97.44 78 ASP A CA 1
ATOM 582 C C . ASP A 1 78 ? 17.003 4.221 -6.726 1.00 97.44 78 ASP A C 1
ATOM 584 O O . ASP A 1 78 ? 16.362 4.823 -5.859 1.00 97.44 78 ASP A O 1
ATOM 588 N N . LYS A 1 79 ? 17.684 3.099 -6.479 1.00 95.81 79 LYS A N 1
ATOM 589 C CA . LYS A 1 79 ? 17.609 2.344 -5.223 1.00 95.81 79 LYS A CA 1
ATOM 590 C C . LYS A 1 79 ? 17.828 3.199 -3.972 1.00 95.81 79 LYS A C 1
ATOM 592 O O . LYS A 1 79 ? 17.173 2.980 -2.963 1.00 95.81 79 LYS A O 1
ATOM 597 N N . GLU A 1 80 ? 18.726 4.179 -4.033 1.00 96.94 80 GLU A N 1
ATOM 598 C CA . GLU A 1 80 ? 19.010 5.068 -2.898 1.00 96.94 80 GLU A CA 1
ATOM 599 C C . GLU A 1 80 ? 17.777 5.895 -2.490 1.00 96.94 80 GLU A C 1
ATOM 601 O O . GLU A 1 80 ? 17.512 6.079 -1.303 1.00 96.94 80 GLU A O 1
ATOM 606 N N . PHE A 1 81 ? 16.976 6.345 -3.460 1.00 97.56 81 PHE A N 1
ATOM 607 C CA . PHE A 1 81 ? 15.747 7.094 -3.195 1.00 97.56 81 PHE A CA 1
ATOM 608 C C . PHE A 1 81 ? 14.601 6.181 -2.759 1.00 97.56 81 PHE A C 1
ATOM 610 O O . PHE A 1 81 ? 13.856 6.542 -1.847 1.00 97.56 81 PHE A O 1
ATOM 617 N N . SER A 1 82 ? 14.450 5.007 -3.382 1.00 97.25 82 SER A N 1
ATOM 618 C CA . SER A 1 82 ? 13.403 4.065 -2.976 1.00 97.25 82 SER A CA 1
ATOM 619 C C . SER A 1 82 ? 13.636 3.499 -1.577 1.00 97.25 82 SER A C 1
ATOM 621 O O . SER A 1 82 ? 12.673 3.302 -0.840 1.00 97.25 82 SER A O 1
ATOM 623 N N . GLN A 1 83 ? 14.893 3.301 -1.171 1.00 96.25 83 GLN A N 1
ATOM 624 C CA . GLN A 1 83 ? 15.242 2.894 0.192 1.00 96.25 83 GLN A CA 1
ATOM 625 C C . GLN A 1 83 ? 14.884 3.967 1.219 1.00 96.25 83 GLN A C 1
ATOM 627 O O . GLN A 1 83 ? 14.257 3.649 2.225 1.00 96.25 83 GLN A O 1
ATOM 632 N N . LEU A 1 84 ? 15.199 5.237 0.941 1.00 97.69 84 LEU A N 1
ATOM 633 C CA . LEU A 1 84 ? 14.814 6.338 1.826 1.00 97.69 84 LEU A CA 1
ATOM 634 C C . LEU A 1 84 ? 13.286 6.442 1.968 1.00 97.69 84 LEU A C 1
ATOM 636 O O . LEU A 1 84 ? 12.768 6.682 3.058 1.00 97.69 84 LEU A O 1
ATOM 640 N N . MET A 1 85 ? 12.551 6.250 0.868 1.00 97.81 85 MET A N 1
ATOM 641 C CA . MET A 1 85 ? 11.090 6.227 0.915 1.00 97.81 85 MET A CA 1
ATOM 642 C C . MET A 1 85 ? 10.567 5.024 1.711 1.00 97.81 85 MET A C 1
ATOM 644 O O . MET A 1 85 ? 9.656 5.191 2.516 1.00 97.81 85 MET A O 1
ATOM 648 N N . ASP A 1 86 ? 11.140 3.834 1.531 1.00 95.94 86 ASP A N 1
ATOM 649 C CA . ASP A 1 86 ? 10.757 2.639 2.286 1.00 95.94 86 ASP A CA 1
ATOM 650 C C . ASP A 1 86 ? 10.983 2.802 3.797 1.00 95.94 86 ASP A C 1
ATOM 652 O O . ASP A 1 86 ? 10.104 2.477 4.594 1.00 95.94 86 ASP A O 1
ATOM 656 N N . GLU A 1 87 ? 12.122 3.369 4.201 1.00 97.62 87 GLU A N 1
ATOM 657 C CA . GLU A 1 87 ? 12.390 3.722 5.600 1.00 97.62 87 GLU A CA 1
ATOM 658 C C . GLU A 1 87 ? 11.309 4.664 6.145 1.00 97.62 87 GLU A C 1
ATOM 660 O O . GLU A 1 87 ? 10.715 4.385 7.187 1.00 97.62 87 GLU A O 1
ATOM 665 N N . ASN A 1 88 ? 10.961 5.714 5.396 1.00 98.19 88 ASN A N 1
ATOM 666 C CA . ASN A 1 88 ? 9.887 6.632 5.772 1.00 98.19 88 ASN A CA 1
ATOM 667 C C . ASN A 1 88 ? 8.518 5.929 5.890 1.00 98.19 88 ASN A C 1
ATOM 669 O O . ASN A 1 88 ? 7.756 6.226 6.812 1.00 98.19 88 ASN A O 1
ATOM 673 N N . LEU A 1 89 ? 8.180 4.989 5.000 1.00 98.44 89 LEU A N 1
ATOM 674 C CA . LEU A 1 89 ? 6.931 4.219 5.098 1.00 98.44 89 LEU A CA 1
ATOM 675 C C . LEU A 1 89 ? 6.898 3.380 6.384 1.00 98.44 89 LEU A C 1
ATOM 677 O O . LEU A 1 89 ? 5.913 3.431 7.129 1.00 98.44 89 LEU A O 1
ATOM 681 N N . LYS A 1 90 ? 7.997 2.679 6.688 1.00 98.12 90 LYS A N 1
ATOM 682 C CA . LYS A 1 90 ? 8.148 1.865 7.905 1.00 98.12 90 LYS A CA 1
ATOM 683 C C . LYS A 1 90 ? 8.053 2.705 9.175 1.00 98.12 90 LYS A C 1
ATOM 685 O O . LYS A 1 90 ? 7.322 2.340 10.095 1.00 98.12 90 LYS A O 1
ATOM 690 N N . GLU A 1 91 ? 8.729 3.852 9.221 1.00 98.38 91 GLU A N 1
ATOM 691 C CA . GLU A 1 91 ? 8.681 4.783 10.359 1.00 98.38 91 GLU A CA 1
ATOM 692 C C . GLU A 1 91 ? 7.265 5.313 10.632 1.00 98.38 91 GLU A C 1
ATOM 694 O O . GLU A 1 91 ? 6.904 5.571 11.781 1.00 98.38 91 GLU A O 1
ATOM 699 N N . ASN A 1 92 ? 6.426 5.408 9.596 1.00 98.38 92 ASN A N 1
ATOM 700 C CA . ASN A 1 92 ? 5.023 5.813 9.708 1.00 98.38 92 ASN A CA 1
ATOM 701 C C . ASN A 1 92 ? 4.055 4.630 9.946 1.00 98.38 92 ASN A C 1
ATOM 703 O O . ASN A 1 92 ? 2.828 4.796 9.962 1.00 98.38 92 ASN A O 1
ATOM 707 N N . GLY A 1 93 ? 4.590 3.437 10.219 1.00 98.25 93 GLY A N 1
ATOM 708 C CA . GLY A 1 93 ? 3.822 2.259 10.617 1.00 98.25 93 GLY A CA 1
ATOM 709 C C . GLY A 1 93 ? 3.105 1.561 9.465 1.00 98.25 93 GLY A C 1
ATOM 710 O O . GLY A 1 93 ? 2.047 0.975 9.688 1.00 98.25 93 GLY A O 1
ATOM 711 N N . ILE A 1 94 ? 3.647 1.660 8.250 1.00 98.81 94 ILE A N 1
ATOM 712 C CA . ILE A 1 94 ? 3.269 0.799 7.128 1.00 98.81 94 ILE A CA 1
ATOM 713 C C . ILE A 1 94 ? 4.210 -0.406 7.152 1.00 98.81 94 ILE A C 1
ATOM 715 O O . ILE A 1 94 ? 5.429 -0.250 7.106 1.00 98.81 94 ILE A O 1
ATOM 719 N N . GLU A 1 95 ? 3.647 -1.604 7.253 1.00 98.62 95 GLU A N 1
ATOM 720 C CA . GLU A 1 95 ? 4.406 -2.851 7.190 1.00 98.62 95 GLU A CA 1
ATOM 721 C C . GLU A 1 95 ? 4.635 -3.202 5.719 1.00 98.62 95 GLU A C 1
ATOM 723 O O . GLU A 1 95 ? 3.680 -3.322 4.949 1.00 98.62 95 GLU A O 1
ATOM 728 N N . THR A 1 96 ? 5.898 -3.291 5.302 1.00 98.31 96 THR A N 1
ATOM 729 C CA . THR A 1 96 ? 6.263 -3.496 3.897 1.00 98.31 96 THR A CA 1
ATOM 730 C C . THR A 1 96 ? 6.766 -4.917 3.654 1.00 98.31 96 THR A C 1
ATOM 732 O O . THR A 1 96 ? 7.582 -5.444 4.411 1.00 98.31 96 THR A O 1
ATOM 735 N N . HIS A 1 97 ? 6.269 -5.521 2.578 1.00 98.19 97 HIS A N 1
ATOM 736 C CA . HIS A 1 97 ? 6.552 -6.877 2.123 1.00 98.19 97 HIS A CA 1
ATOM 737 C C . HIS A 1 97 ? 7.017 -6.810 0.668 1.00 98.19 97 HIS A C 1
ATOM 739 O O . HIS A 1 97 ? 6.227 -6.549 -0.236 1.00 98.19 97 HIS A O 1
ATOM 745 N N . TYR A 1 98 ? 8.312 -6.988 0.443 1.00 97.12 98 TYR A N 1
ATOM 746 C CA . TYR A 1 98 ? 8.924 -6.855 -0.879 1.00 97.12 98 TYR A CA 1
ATOM 747 C C . TYR A 1 98 ? 9.522 -8.175 -1.342 1.00 97.12 98 TYR A C 1
ATOM 749 O O . TYR A 1 98 ? 10.022 -8.951 -0.524 1.00 97.12 98 TYR A O 1
ATOM 757 N N . GLY A 1 99 ? 9.513 -8.397 -2.655 1.00 95.50 99 GLY A N 1
ATOM 758 C CA . GLY A 1 99 ? 9.902 -9.675 -3.249 1.00 95.50 99 GLY A CA 1
ATOM 759 C C . GLY A 1 99 ? 8.890 -10.797 -2.987 1.00 95.50 99 GLY A C 1
ATOM 760 O O . GLY A 1 99 ? 9.272 -11.970 -3.020 1.00 95.50 99 GLY A O 1
ATOM 761 N N . GLU A 1 100 ? 7.629 -10.445 -2.709 1.00 87.25 100 GLU A N 1
ATOM 762 C CA . GLU A 1 100 ? 6.513 -11.361 -2.418 1.00 87.25 100 GLU A CA 1
ATOM 763 C C . GLU A 1 100 ? 5.362 -11.215 -3.428 1.00 87.25 100 GLU A C 1
ATOM 765 O O . GLU A 1 100 ? 5.069 -10.076 -3.862 1.00 87.25 100 GLU A O 1
#

Foldseek 3Di:
DADDQDPDPCSPPPPDADDDDPVSVVVVVVVLVDPPQQEDEQEAQAPVSVVVQVVSVVSVHQYEYEDLAPFHNPVPDDPVVRVVVRVVCVVSRHHYHYND

pLDDT: mean 96.45, std 2.02, range [87.25, 98.81]

Organism: NCBI:txid197614

Sequence (100 aa):
SAPIAPNLPGKDLDGIHFLKLFQEGQAVDQELSKDGVDTVAVIGAGYIGVEIAEAARRRGKNVLLFDAEDTCLASYYDKEFSQLMDENLKENGIETHYGE

Radius of gyration: 13.65 Å; chains: 1; bounding box: 36×27×31 Å

Secondary structure (DSSP, 8-state):
--------TTTT-TT----SSHHHHHHHHHHHTSTT--EEEEE--SHHHHHHHHHHHHTT-EEEEEESSSSTTTTTS-HHHHHHHHHHHHHTTEEEEE--